Protein AF-A0A0R3SU75-F1 (afdb_monomer_lite)

Foldseek 3Di:
DEDELVVVLVVLLVLLVVCVVPWDKDKDKAWDPPDPDDDDPPDPPPDDPDFTWIKMWIDTPPDIYIYIGTPVCCVVSVVSNVCSCVVRVPPDDDDDCPDDPDPDPPPPPPPPDDPDDDD

Radius of gyration: 20.49 Å; chains: 1; bounding box: 64×45×44 Å

Organism: Hymenolepis diminuta (NCBI:txid6216)

InterPro domains:
  IPR003210 Signal recognition particle, SRP14 subunit [PF02290] (3-92)
  IPR003210 Signal recognition particle, SRP14 subunit [PTHR12013] (2-99)
  IPR009018 Signal recognition particle, SRP9/SRP14 subunit [G3DSA:3.30.720.10] (1-115)
  IPR009018 Signal recognition particle, SRP9/SRP14 subunit [SSF54762] (1-95)

pLDDT: mean 82.19, std 18.49, range [35.81, 98.0]

Sequence (119 aa):
MLLDNDAFLSKLTQFFMESKSGKSLYITMKRHDGRTKPLPKHKESRLPPGEHCCLMRAVLGKKKISTVIYQKDMNKFHQAYSTVIKGNMDGLKKRDRRSAGHTQFSVRNRNPVPSMNAP

Structure (mmCIF, N/CA/C/O backbone):
data_AF-A0A0R3SU75-F1
#
_entry.id   AF-A0A0R3SU75-F1
#
loop_
_atom_site.group_PDB
_atom_site.id
_atom_site.type_symbol
_atom_site.label_atom_id
_atom_site.label_alt_id
_atom_site.label_comp_id
_atom_site.label_asym_id
_atom_site.label_entity_id
_atom_site.label_seq_id
_atom_site.pdbx_PDB_ins_code
_atom_site.Cartn_x
_atom_site.Cartn_y
_atom_site.Cartn_z
_atom_site.occupancy
_atom_site.B_iso_or_equiv
_atom_site.auth_seq_id
_atom_site.auth_comp_id
_atom_site.auth_asym_id
_atom_site.auth_atom_id
_atom_site.pdbx_PDB_model_num
ATOM 1 N N . MET A 1 1 ? -5.918 -7.951 -6.224 1.00 90.94 1 MET A N 1
ATOM 2 C CA . MET A 1 1 ? -5.880 -7.297 -7.548 1.00 90.94 1 MET A CA 1
ATOM 3 C C . MET A 1 1 ? -4.508 -6.672 -7.736 1.00 90.94 1 MET A C 1
ATOM 5 O O . MET A 1 1 ? -4.059 -6.009 -6.807 1.00 90.94 1 MET A O 1
ATOM 9 N N . LEU A 1 2 ? -3.840 -6.937 -8.862 1.00 94.88 2 LEU A N 1
ATOM 10 C CA . LEU A 1 2 ? -2.574 -6.287 -9.218 1.00 94.88 2 LEU A CA 1
ATOM 11 C C . LEU A 1 2 ? -2.886 -4.932 -9.862 1.00 94.88 2 LEU A C 1
ATOM 13 O O . LEU A 1 2 ? -3.747 -4.874 -10.732 1.00 94.88 2 LEU A O 1
ATOM 17 N N . LEU A 1 3 ? -2.251 -3.871 -9.377 1.00 97.19 3 LEU A N 1
ATOM 18 C CA . LEU A 1 3 ? -2.472 -2.487 -9.788 1.00 97.19 3 LEU A CA 1
ATOM 19 C C . LEU A 1 3 ? -1.143 -1.840 -10.167 1.00 97.19 3 LEU A C 1
ATOM 21 O O . LEU A 1 3 ? -0.099 -2.248 -9.656 1.00 97.19 3 LEU A O 1
ATOM 25 N N . ASP A 1 4 ? -1.218 -0.788 -10.977 1.00 96.75 4 ASP A N 1
ATOM 26 C CA . ASP A 1 4 ? -0.096 0.115 -11.213 1.00 96.75 4 ASP A CA 1
ATOM 27 C C . ASP A 1 4 ? 0.247 0.918 -9.953 1.00 96.75 4 ASP A C 1
ATOM 29 O O . ASP A 1 4 ? -0.568 1.070 -9.039 1.00 96.75 4 ASP A O 1
ATOM 33 N N . ASN A 1 5 ? 1.459 1.470 -9.913 1.00 96.88 5 ASN A N 1
ATOM 34 C CA . ASN A 1 5 ? 1.999 2.172 -8.748 1.00 96.88 5 ASN A CA 1
ATOM 35 C C . ASN A 1 5 ? 1.112 3.331 -8.264 1.00 96.88 5 ASN A C 1
ATOM 37 O O . ASN A 1 5 ? 0.799 3.399 -7.074 1.00 96.88 5 ASN A O 1
ATOM 41 N N . ASP A 1 6 ? 0.663 4.198 -9.172 1.00 96.31 6 ASP A N 1
ATOM 42 C CA . ASP A 1 6 ? -0.161 5.358 -8.814 1.00 96.31 6 ASP A CA 1
ATOM 43 C C . ASP A 1 6 ? -1.565 4.922 -8.361 1.00 96.31 6 ASP A C 1
ATOM 45 O O . ASP A 1 6 ? -2.051 5.348 -7.310 1.00 96.31 6 ASP A O 1
ATOM 49 N N . ALA A 1 7 ? -2.177 3.974 -9.079 1.00 97.56 7 ALA A N 1
ATOM 50 C CA . ALA A 1 7 ? -3.472 3.399 -8.715 1.00 97.56 7 ALA A CA 1
ATOM 51 C C . ALA A 1 7 ? -3.431 2.687 -7.352 1.00 97.56 7 ALA A C 1
ATOM 53 O O . ALA A 1 7 ? -4.378 2.780 -6.562 1.00 97.56 7 ALA A O 1
ATOM 54 N N . PHE A 1 8 ? -2.325 2.001 -7.048 1.00 98.00 8 PHE A N 1
ATOM 55 C CA . PHE A 1 8 ? -2.095 1.377 -5.753 1.00 98.00 8 PHE A CA 1
ATOM 56 C C . PHE A 1 8 ? -2.056 2.421 -4.632 1.00 98.00 8 PHE A C 1
ATOM 58 O O . PHE A 1 8 ? -2.706 2.217 -3.609 1.00 98.00 8 PHE A O 1
ATOM 65 N N . LEU A 1 9 ? -1.344 3.539 -4.813 1.00 97.50 9 LEU A N 1
ATOM 66 C CA . LEU A 1 9 ? -1.255 4.603 -3.806 1.00 97.50 9 LEU A CA 1
ATOM 67 C C . LEU A 1 9 ? -2.611 5.278 -3.566 1.00 97.50 9 LEU A C 1
ATOM 69 O O . LEU A 1 9 ? -3.007 5.450 -2.413 1.00 97.50 9 LEU A O 1
ATOM 73 N N . SER A 1 10 ? -3.372 5.574 -4.624 1.00 97.31 10 SER A N 1
ATOM 74 C CA . SER A 1 10 ? -4.731 6.115 -4.486 1.00 97.31 10 SER A CA 1
ATOM 75 C C . SER A 1 10 ? -5.655 5.153 -3.735 1.00 97.31 10 SER A C 1
ATOM 77 O O . SER A 1 10 ? -6.385 5.563 -2.829 1.00 97.31 10 SER A O 1
ATOM 79 N N . LYS A 1 11 ? -5.606 3.853 -4.059 1.00 97.19 11 LYS A N 1
ATOM 80 C CA . LYS A 1 11 ? -6.384 2.829 -3.345 1.00 97.19 11 LYS A CA 1
ATOM 81 C C . LYS A 1 11 ? -5.916 2.625 -1.908 1.00 97.19 11 LYS A C 1
ATOM 83 O O . LYS A 1 11 ? -6.748 2.369 -1.041 1.00 97.19 11 LYS A O 1
ATOM 88 N N . LEU A 1 12 ? -4.621 2.766 -1.638 1.00 97.25 12 LEU A N 1
ATOM 89 C CA . LEU A 1 12 ? -4.079 2.671 -0.289 1.00 97.25 12 LEU A CA 1
ATOM 90 C C . LEU A 1 12 ? -4.630 3.790 0.605 1.00 97.25 12 LEU A C 1
ATOM 92 O O . LEU A 1 12 ? -5.058 3.509 1.721 1.00 97.25 12 LEU A O 1
ATOM 96 N N . THR A 1 13 ? -4.706 5.025 0.103 1.00 96.69 13 THR A N 1
ATOM 97 C CA . THR A 1 13 ? -5.346 6.139 0.821 1.00 96.69 13 THR A CA 1
ATOM 98 C C . THR A 1 13 ? -6.817 5.843 1.125 1.00 96.69 13 THR A C 1
ATOM 100 O O . THR A 1 13 ? -7.260 6.031 2.256 1.00 96.69 13 THR A O 1
ATOM 103 N N . GLN A 1 14 ? -7.569 5.288 0.164 1.00 95.81 14 GLN A N 1
ATOM 104 C CA . GLN A 1 14 ? -8.956 4.856 0.404 1.00 95.81 14 GLN A CA 1
ATOM 105 C C . GLN A 1 14 ? -9.041 3.784 1.504 1.00 95.81 14 GLN A C 1
ATOM 107 O O . GLN A 1 14 ? -9.912 3.853 2.368 1.00 95.81 14 GLN A O 1
ATOM 112 N N . PHE A 1 15 ? -8.117 2.818 1.523 1.00 96.69 15 PHE A N 1
ATOM 113 C CA . PHE A 1 15 ? -8.065 1.802 2.579 1.00 96.69 15 PHE A CA 1
ATOM 114 C C . PHE A 1 15 ? -7.774 2.403 3.951 1.00 96.69 15 PHE A C 1
ATOM 116 O O . PHE A 1 15 ? -8.358 1.950 4.931 1.00 96.69 15 PHE A O 1
ATOM 123 N N . PHE A 1 16 ? -6.919 3.423 4.036 1.00 95.94 16 PHE A N 1
ATOM 124 C CA . PHE A 1 16 ? -6.698 4.141 5.287 1.00 95.94 16 PHE A CA 1
ATOM 125 C C . PHE A 1 16 ? -7.968 4.837 5.777 1.00 95.94 16 PHE A C 1
ATOM 127 O O . PHE A 1 16 ? -8.335 4.661 6.938 1.00 95.94 16 PHE A O 1
ATOM 134 N N . MET A 1 17 ? -8.681 5.546 4.899 1.00 93.69 17 MET A N 1
ATOM 135 C CA . MET A 1 17 ? -9.955 6.185 5.249 1.00 93.69 17 MET A CA 1
ATOM 136 C C . MET A 1 17 ? -10.986 5.164 5.751 1.00 93.69 17 MET A C 1
ATOM 138 O O . MET A 1 17 ? -11.596 5.368 6.797 1.00 93.69 17 MET A O 1
ATOM 142 N N . GLU A 1 18 ? -11.132 4.028 5.062 1.00 94.06 18 GLU A N 1
ATOM 143 C CA . GLU A 1 18 ? -12.021 2.941 5.490 1.00 94.06 18 GLU A CA 1
ATOM 144 C C . GLU A 1 18 ? -11.550 2.258 6.789 1.00 94.06 18 GLU A C 1
ATOM 146 O O . GLU A 1 18 ? -12.373 1.798 7.577 1.00 94.06 18 GLU A O 1
ATOM 151 N N . SER A 1 19 ? -10.238 2.173 7.037 1.00 93.69 19 SER A N 1
ATOM 152 C CA . SER A 1 19 ? -9.685 1.538 8.243 1.00 93.69 19 SER A CA 1
ATOM 153 C C . SER A 1 19 ? -10.042 2.288 9.529 1.00 93.69 19 SER A C 1
ATOM 155 O O . SER A 1 19 ? -10.196 1.658 10.578 1.00 93.69 19 SER A O 1
ATOM 157 N N . LYS A 1 20 ? -10.291 3.607 9.439 1.00 90.50 20 LYS A N 1
ATOM 158 C CA . LYS A 1 20 ? -10.731 4.442 10.571 1.00 90.50 20 LYS A CA 1
ATOM 159 C C . LYS A 1 20 ? -12.063 3.974 11.173 1.00 90.50 20 LYS A C 1
ATOM 161 O O . LYS A 1 20 ? -12.327 4.258 12.334 1.00 90.50 20 LYS A O 1
ATOM 166 N N . SER A 1 21 ? -12.854 3.176 10.448 1.00 88.12 21 SER A N 1
ATOM 167 C CA . SER A 1 21 ? -14.072 2.536 10.964 1.00 88.12 21 SER A CA 1
ATOM 168 C C . SER A 1 21 ? -13.809 1.308 11.864 1.00 88.12 21 SER A C 1
ATOM 170 O O . SER A 1 21 ? -14.722 0.512 12.078 1.00 88.12 21 SER A O 1
ATOM 172 N N . GLY A 1 22 ? -12.570 1.086 12.323 1.00 88.12 22 GLY A N 1
ATOM 173 C CA . GLY A 1 22 ? -12.195 -0.007 13.234 1.00 88.12 22 GLY A CA 1
ATOM 174 C C . GLY A 1 22 ? -11.627 -1.264 12.565 1.00 88.12 22 GLY A C 1
ATOM 175 O O . GLY A 1 22 ? -11.519 -2.306 13.206 1.00 88.12 22 GLY A O 1
ATOM 176 N N . LYS A 1 23 ? -11.259 -1.207 11.280 1.00 92.19 23 LYS A N 1
ATOM 177 C CA . LYS A 1 23 ? -10.656 -2.346 10.563 1.00 92.19 23 LYS A CA 1
ATOM 178 C C . LYS A 1 23 ? -9.137 -2.227 10.550 1.00 92.19 23 LYS A C 1
ATOM 180 O O . LYS A 1 23 ? -8.600 -1.160 10.277 1.00 92.19 23 LYS A O 1
ATOM 185 N N . SER A 1 24 ? -8.434 -3.338 10.736 1.00 94.06 24 SER A N 1
ATOM 186 C CA . SER A 1 24 ? -6.974 -3.369 10.605 1.00 94.06 24 SER A CA 1
ATOM 187 C C . SER A 1 24 ? -6.545 -3.445 9.136 1.00 94.06 24 SER A C 1
ATOM 189 O O . SER A 1 24 ? -6.996 -4.317 8.386 1.00 94.06 24 SER A O 1
ATOM 191 N N . LEU A 1 25 ? -5.650 -2.539 8.738 1.00 95.69 25 LEU A N 1
ATOM 192 C CA . LEU A 1 25 ? -4.984 -2.537 7.438 1.00 95.69 25 LEU A CA 1
ATOM 193 C C . LEU A 1 25 ? -3.604 -3.194 7.568 1.00 95.69 25 LEU A C 1
ATOM 195 O O . LEU A 1 25 ? -2.763 -2.733 8.334 1.00 95.69 25 LEU A O 1
ATOM 199 N N . TYR A 1 26 ? -3.356 -4.246 6.792 1.00 96.81 26 TYR A N 1
ATOM 200 C CA . TYR A 1 26 ? -2.061 -4.926 6.740 1.00 96.81 26 TYR A CA 1
ATOM 201 C C . TYR A 1 26 ? -1.330 -4.559 5.457 1.00 96.81 26 TYR A C 1
ATOM 203 O O . TYR A 1 26 ? -1.869 -4.754 4.368 1.00 96.81 26 TYR A O 1
ATOM 211 N N . ILE A 1 27 ? -0.092 -4.084 5.576 1.00 96.75 27 ILE A N 1
ATOM 212 C CA . ILE A 1 27 ? 0.779 -3.774 4.439 1.00 96.75 27 ILE A CA 1
ATOM 213 C C . ILE A 1 27 ? 2.013 -4.670 4.529 1.00 96.75 27 ILE A C 1
ATOM 215 O O . ILE A 1 27 ? 2.632 -4.786 5.582 1.00 96.75 27 ILE A O 1
ATOM 219 N N . THR A 1 28 ? 2.372 -5.324 3.427 1.00 97.25 28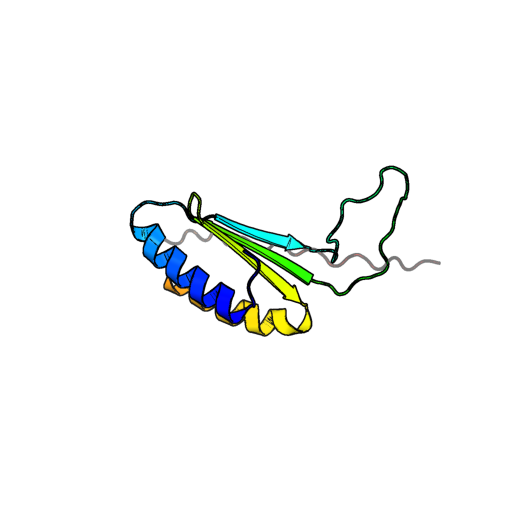 THR A N 1
ATOM 220 C CA . THR A 1 28 ? 3.571 -6.166 3.338 1.00 97.25 28 THR A CA 1
ATOM 221 C C . THR A 1 28 ? 4.379 -5.782 2.114 1.00 97.25 28 THR A C 1
ATOM 223 O O . THR A 1 28 ? 3.813 -5.590 1.041 1.00 97.25 28 THR A O 1
ATOM 226 N N . MET A 1 29 ? 5.697 -5.714 2.263 1.00 94.81 29 MET A N 1
ATOM 227 C CA . MET A 1 29 ? 6.638 -5.463 1.178 1.00 94.81 29 MET A CA 1
ATOM 228 C C . MET A 1 29 ? 7.666 -6.592 1.184 1.00 94.81 29 MET A C 1
ATOM 230 O O . MET A 1 29 ? 8.292 -6.855 2.208 1.00 94.81 29 MET A O 1
ATOM 234 N N . LYS A 1 30 ? 7.792 -7.318 0.071 1.00 93.56 30 LYS A N 1
ATOM 235 C CA . LYS A 1 30 ? 8.732 -8.441 -0.065 1.00 93.56 30 LYS A CA 1
ATOM 236 C C . LYS A 1 30 ? 9.507 -8.318 -1.368 1.00 93.56 30 LYS A C 1
ATOM 238 O O . LYS A 1 30 ? 8.939 -7.888 -2.370 1.00 93.56 30 LYS A O 1
ATOM 243 N N . ARG A 1 31 ? 10.770 -8.754 -1.374 1.00 91.38 31 ARG A N 1
ATOM 244 C CA . ARG A 1 31 ? 11.527 -8.928 -2.621 1.00 91.38 31 ARG A CA 1
ATOM 245 C C . ARG A 1 31 ? 10.746 -9.857 -3.549 1.00 91.38 31 ARG A C 1
ATOM 247 O O . ARG A 1 31 ? 10.251 -10.895 -3.109 1.00 91.38 31 ARG A O 1
ATOM 254 N N . HIS A 1 32 ? 10.625 -9.453 -4.803 1.00 89.06 32 HIS A N 1
ATOM 255 C CA . HIS A 1 32 ? 9.981 -10.218 -5.853 1.00 89.06 32 HIS A CA 1
ATOM 256 C C . HIS A 1 32 ? 11.035 -10.600 -6.889 1.00 89.06 32 HIS A C 1
ATOM 258 O O . HIS A 1 32 ? 11.942 -9.829 -7.184 1.00 89.06 32 HIS A O 1
ATOM 264 N N . ASP A 1 33 ? 10.951 -11.826 -7.382 1.00 82.69 33 ASP A N 1
ATOM 265 C CA . ASP A 1 33 ? 11.921 -12.438 -8.288 1.00 82.69 33 ASP A CA 1
ATOM 266 C C . ASP A 1 33 ? 11.369 -12.594 -9.714 1.00 82.69 33 ASP A C 1
ATOM 268 O O . ASP A 1 33 ? 11.956 -13.287 -10.540 1.00 82.69 33 ASP A O 1
ATOM 272 N N . GLY A 1 34 ? 10.230 -11.957 -10.007 1.00 79.00 34 GLY A N 1
ATOM 273 C CA . GLY A 1 34 ? 9.583 -11.988 -11.321 1.00 79.00 34 GLY A CA 1
ATOM 274 C C . GLY A 1 34 ? 8.805 -13.274 -11.606 1.00 79.00 34 GLY A C 1
ATOM 275 O O . GLY A 1 34 ? 8.214 -13.409 -12.676 1.00 79.00 34 GLY A O 1
ATOM 276 N N . ARG A 1 35 ? 8.770 -14.230 -10.669 1.00 78.69 35 ARG A N 1
ATOM 277 C CA . ARG A 1 35 ? 8.120 -15.523 -10.889 1.00 78.69 35 ARG A CA 1
ATOM 278 C C . ARG A 1 35 ? 6.598 -15.393 -10.877 1.00 78.69 35 ARG A C 1
ATOM 280 O O . ARG A 1 35 ? 5.997 -14.983 -9.889 1.00 78.69 35 ARG A O 1
ATOM 287 N N . THR A 1 36 ? 5.964 -15.853 -11.951 1.00 80.62 36 THR A N 1
ATOM 288 C CA . THR A 1 36 ? 4.500 -16.008 -12.050 1.00 80.62 36 THR A CA 1
ATOM 289 C C . THR A 1 36 ? 4.042 -17.457 -11.873 1.00 80.62 36 THR A C 1
ATOM 291 O O . THR A 1 36 ? 2.849 -17.718 -11.742 1.00 80.62 36 THR A O 1
ATOM 294 N N . LYS A 1 37 ? 4.986 -18.408 -11.848 1.00 82.00 37 LYS A N 1
ATOM 295 C CA . LYS A 1 37 ? 4.748 -19.852 -11.727 1.00 82.00 37 LYS A CA 1
ATOM 296 C C . LYS A 1 37 ? 5.581 -20.445 -10.583 1.00 82.00 37 LYS A C 1
ATOM 298 O O . LYS A 1 37 ? 6.666 -19.930 -10.299 1.00 82.00 37 LYS A O 1
ATOM 303 N N . PRO A 1 38 ? 5.097 -21.513 -9.924 1.00 81.25 38 PRO A N 1
ATOM 304 C CA . PRO A 1 38 ? 5.844 -22.193 -8.870 1.00 81.25 38 PRO A CA 1
ATOM 305 C C . PRO A 1 38 ? 7.146 -22.801 -9.408 1.00 81.25 38 PRO A C 1
ATOM 307 O O . PRO A 1 38 ? 7.224 -23.199 -10.571 1.00 81.25 38 PRO A O 1
ATOM 310 N N . LEU A 1 39 ? 8.165 -22.890 -8.548 1.00 75.94 39 LEU A N 1
ATOM 311 C CA . LEU A 1 39 ? 9.441 -23.499 -8.911 1.00 75.94 39 LEU A CA 1
ATOM 312 C C . LEU A 1 39 ? 9.305 -25.036 -8.960 1.00 75.94 39 LEU A C 1
ATOM 314 O O . LEU A 1 39 ? 8.827 -25.624 -7.986 1.00 75.94 39 LEU A O 1
ATOM 318 N N . PRO A 1 40 ? 9.725 -25.708 -10.048 1.00 80.50 40 PRO A N 1
ATOM 319 C CA . PRO A 1 40 ? 9.763 -27.167 -10.097 1.00 80.50 40 PRO A CA 1
ATOM 320 C C . PRO A 1 40 ? 10.707 -27.738 -9.030 1.00 80.50 40 PRO A C 1
ATOM 322 O O . PRO A 1 40 ? 11.821 -27.248 -8.866 1.00 80.50 40 PRO A O 1
ATOM 325 N N . LYS A 1 41 ? 10.291 -28.818 -8.354 1.00 76.81 41 LYS A N 1
ATOM 326 C CA . LYS A 1 41 ? 11.004 -29.428 -7.211 1.00 76.81 41 LYS A CA 1
ATOM 327 C C . LYS A 1 41 ? 12.442 -29.895 -7.507 1.00 76.81 41 LYS A C 1
ATOM 329 O O . LYS A 1 41 ? 13.203 -30.082 -6.570 1.00 76.81 41 LYS A O 1
ATOM 334 N N . HIS A 1 42 ? 12.808 -30.084 -8.779 1.00 66.81 42 HIS A N 1
ATOM 335 C CA . HIS A 1 42 ? 14.061 -30.736 -9.190 1.00 66.81 42 HIS A CA 1
ATOM 336 C C . HIS A 1 42 ? 15.089 -29.836 -9.887 1.00 66.81 42 HIS A C 1
ATOM 338 O O . HIS A 1 42 ? 16.112 -30.333 -10.352 1.00 66.81 42 HIS A O 1
ATOM 344 N N . LYS A 1 43 ? 14.853 -28.524 -9.981 1.00 61.09 43 LYS A N 1
ATOM 345 C CA . LYS A 1 43 ? 15.854 -27.591 -10.512 1.00 61.09 43 LYS A CA 1
ATOM 346 C C . LYS A 1 43 ? 16.250 -26.6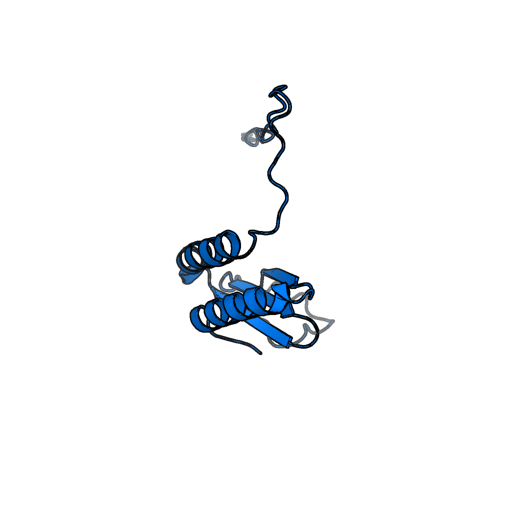12 -9.421 1.00 61.09 43 LYS A C 1
ATOM 348 O O . LYS A 1 43 ? 15.449 -25.757 -9.045 1.00 61.09 43 LYS A O 1
ATOM 353 N N . GLU A 1 44 ? 17.505 -26.685 -8.977 1.00 62.22 44 GLU A N 1
ATOM 354 C CA . GLU A 1 44 ? 18.179 -25.541 -8.365 1.00 62.22 44 GLU A CA 1
ATOM 355 C C . GLU A 1 44 ? 18.302 -24.442 -9.425 1.00 62.22 44 GLU A C 1
ATOM 357 O O . GLU A 1 44 ? 19.340 -24.243 -10.051 1.00 62.22 44 GLU A O 1
ATOM 362 N N . SER A 1 45 ? 17.210 -23.725 -9.691 1.00 59.19 45 SER A N 1
ATOM 363 C CA . SER A 1 45 ? 17.308 -22.519 -10.493 1.00 59.19 45 SER A CA 1
ATOM 364 C C . SER A 1 45 ? 17.891 -21.445 -9.578 1.00 59.19 45 SER A C 1
ATOM 366 O O . SER A 1 45 ? 17.155 -20.742 -8.872 1.00 59.19 45 SER A O 1
ATOM 368 N N . ARG A 1 46 ? 19.216 -21.288 -9.594 1.00 58.12 46 ARG A N 1
ATOM 369 C CA . ARG A 1 46 ? 19.782 -19.950 -9.420 1.00 58.12 46 ARG A CA 1
ATOM 370 C C . ARG A 1 46 ? 19.179 -19.139 -10.556 1.00 58.12 46 ARG A C 1
ATOM 372 O O . ARG A 1 46 ? 19.556 -19.313 -11.711 1.00 58.12 46 ARG A O 1
ATOM 379 N N . LEU A 1 47 ? 18.124 -18.387 -10.248 1.00 59.06 47 LEU A N 1
ATOM 380 C CA . LEU A 1 47 ? 17.555 -17.482 -11.231 1.00 59.06 47 LEU A CA 1
ATOM 381 C C . LEU A 1 47 ? 18.695 -16.578 -11.710 1.00 59.06 47 LEU A C 1
ATOM 383 O O . LEU A 1 47 ? 19.488 -16.142 -10.864 1.00 59.06 47 LEU A O 1
ATOM 387 N N . PRO A 1 48 ? 18.791 -16.291 -13.018 1.00 62.69 48 PRO A N 1
ATOM 388 C CA . PRO A 1 48 ? 19.683 -15.239 -13.481 1.00 62.69 48 PRO A CA 1
ATOM 389 C C . PRO A 1 48 ? 19.380 -13.953 -12.693 1.00 62.69 48 PRO A C 1
ATOM 391 O O . PRO A 1 48 ? 18.255 -13.824 -12.195 1.00 62.69 48 PRO A O 1
ATOM 394 N N . PRO A 1 49 ? 20.342 -13.024 -12.531 1.00 64.44 49 PRO A N 1
ATOM 395 C CA . PRO A 1 49 ? 20.109 -11.746 -11.864 1.00 64.44 49 PRO A CA 1
ATOM 396 C C . PRO A 1 49 ? 18.960 -10.996 -12.553 1.00 64.44 49 PRO A C 1
ATOM 398 O O . PRO A 1 49 ? 19.152 -10.277 -13.527 1.00 64.44 49 PRO A O 1
ATOM 401 N N . GLY A 1 50 ? 17.735 -11.250 -12.100 1.00 68.88 50 GLY A N 1
ATOM 402 C CA . GLY A 1 50 ? 16.538 -10.603 -12.602 1.00 68.88 50 GLY A CA 1
ATOM 403 C C . GLY A 1 50 ? 16.488 -9.177 -12.089 1.00 68.88 50 GLY A C 1
ATOM 404 O O . GLY A 1 50 ? 17.085 -8.856 -11.058 1.00 68.88 50 GLY A O 1
ATOM 405 N N . GLU A 1 51 ? 15.747 -8.333 -12.801 1.00 77.56 51 GLU A N 1
ATOM 406 C CA . GLU A 1 51 ? 15.521 -6.953 -12.395 1.00 77.56 51 GLU A CA 1
ATOM 407 C C . GLU A 1 51 ? 15.030 -6.913 -10.940 1.00 77.56 51 GLU A C 1
ATOM 409 O O . GLU A 1 51 ? 14.056 -7.579 -10.562 1.00 77.56 51 GLU A O 1
ATOM 414 N N . HIS A 1 52 ? 15.749 -6.175 -10.091 1.00 85.12 52 HIS A N 1
ATOM 415 C CA . HIS A 1 52 ? 15.413 -6.082 -8.680 1.00 85.12 52 HIS A CA 1
ATOM 416 C C . HIS A 1 52 ? 14.060 -5.386 -8.539 1.00 85.12 52 HIS A C 1
ATOM 418 O O . HIS A 1 52 ? 13.919 -4.187 -8.781 1.00 85.12 52 HIS A O 1
ATOM 424 N N . CYS A 1 53 ? 13.051 -6.147 -8.126 1.00 91.81 53 CYS A N 1
ATOM 425 C CA . CYS A 1 53 ? 11.722 -5.624 -7.869 1.00 91.81 53 CYS A CA 1
ATOM 426 C C . CYS A 1 53 ? 11.211 -6.059 -6.496 1.00 91.81 53 CYS A C 1
ATOM 428 O O . CYS A 1 53 ? 11.715 -6.982 -5.845 1.00 91.81 53 CYS A O 1
ATOM 430 N N . CYS A 1 54 ? 10.207 -5.338 -6.018 1.00 93.56 54 CYS A N 1
ATOM 431 C CA . CYS A 1 54 ? 9.537 -5.590 -4.754 1.00 93.56 54 CYS A CA 1
ATOM 432 C C . CYS A 1 54 ? 8.037 -5.699 -4.995 1.00 93.56 54 CYS A C 1
ATOM 434 O O . CYS A 1 54 ? 7.451 -4.900 -5.714 1.00 93.56 54 CYS A O 1
ATOM 436 N N . LEU A 1 55 ? 7.405 -6.681 -4.366 1.00 95.19 55 LEU A N 1
ATOM 437 C CA . LEU A 1 55 ? 5.962 -6.848 -4.375 1.00 95.19 55 LEU A CA 1
ATOM 438 C C . LEU A 1 55 ? 5.400 -6.283 -3.079 1.00 95.19 55 LEU A C 1
ATOM 440 O O . LEU A 1 55 ? 5.690 -6.792 -1.989 1.00 95.19 55 LEU A O 1
ATOM 444 N N . MET A 1 56 ? 4.577 -5.249 -3.215 1.00 97.25 56 MET A N 1
ATOM 445 C CA . MET A 1 56 ? 3.849 -4.658 -2.105 1.00 97.25 56 MET A CA 1
ATOM 446 C C . MET A 1 56 ? 2.393 -5.110 -2.133 1.00 97.25 56 MET A C 1
ATOM 448 O O . MET A 1 56 ? 1.770 -5.167 -3.191 1.00 97.25 56 MET A O 1
ATOM 452 N N . ARG A 1 57 ? 1.842 -5.473 -0.974 1.00 97.50 57 ARG A N 1
ATOM 453 C CA . ARG A 1 57 ? 0.445 -5.897 -0.821 1.00 97.50 57 ARG A CA 1
ATOM 454 C C . ARG A 1 57 ? -0.199 -5.151 0.331 1.00 97.50 57 ARG A C 1
ATOM 456 O O . ARG A 1 57 ? 0.413 -5.060 1.392 1.00 97.50 57 ARG A O 1
ATOM 463 N N . ALA A 1 58 ? -1.433 -4.703 0.136 1.00 97.75 58 ALA A N 1
ATOM 464 C CA . ALA A 1 58 ? -2.267 -4.130 1.181 1.00 97.75 58 ALA A CA 1
ATOM 465 C C . ALA A 1 58 ? -3.580 -4.914 1.309 1.00 97.75 58 ALA A C 1
ATOM 467 O O . ALA A 1 58 ? -4.211 -5.274 0.307 1.00 97.75 58 ALA A O 1
ATOM 468 N N . VAL A 1 59 ? -3.975 -5.201 2.548 1.00 97.62 59 VAL A N 1
ATOM 469 C CA . VAL A 1 59 ? -5.142 -6.021 2.883 1.00 97.62 59 VAL A CA 1
ATOM 470 C C . VAL A 1 59 ? -5.981 -5.322 3.942 1.00 97.62 59 VAL A C 1
ATOM 472 O O . VAL A 1 59 ? -5.503 -5.077 5.047 1.00 97.62 59 VAL A O 1
ATOM 475 N N . LEU A 1 60 ? -7.244 -5.061 3.612 1.00 96.38 60 LEU A N 1
ATOM 476 C CA . LEU A 1 60 ? -8.255 -4.537 4.526 1.00 96.38 60 LEU A CA 1
ATOM 477 C C . LEU A 1 60 ? -9.393 -5.559 4.630 1.00 96.38 60 LEU A C 1
ATOM 479 O O . LEU A 1 60 ? -10.306 -5.595 3.798 1.00 96.38 60 LEU A O 1
ATOM 483 N N . GLY A 1 61 ? -9.305 -6.449 5.619 1.00 92.94 61 GLY A N 1
ATOM 484 C CA . GLY A 1 61 ? -10.216 -7.588 5.757 1.00 92.94 61 GLY A CA 1
ATOM 485 C C . GLY A 1 61 ? -10.232 -8.465 4.498 1.00 92.94 61 GLY A C 1
ATOM 486 O O . GLY A 1 61 ? -9.255 -9.142 4.182 1.00 92.94 61 GLY A O 1
ATOM 487 N N . LYS A 1 62 ? -11.346 -8.445 3.756 1.00 92.25 62 LYS A N 1
ATOM 488 C CA . LYS A 1 62 ? -11.520 -9.221 2.514 1.00 92.25 62 LYS A CA 1
ATOM 489 C C . LYS A 1 62 ? -10.937 -8.530 1.270 1.00 92.25 62 LYS A C 1
ATOM 491 O O . LYS A 1 62 ? -10.644 -9.209 0.288 1.00 92.25 62 LYS A O 1
ATOM 496 N N . LYS A 1 63 ? -10.751 -7.202 1.290 1.00 95.44 63 LYS A N 1
ATOM 497 C CA . LYS A 1 63 ? -10.242 -6.429 0.144 1.00 95.44 63 LYS A CA 1
ATOM 498 C C . LYS A 1 63 ? -8.715 -6.545 0.066 1.00 95.44 63 LYS A C 1
ATOM 500 O O . LYS A 1 63 ? -8.030 -6.321 1.062 1.00 95.44 63 LYS A O 1
ATOM 505 N N . LYS A 1 64 ? -8.176 -6.887 -1.112 1.00 97.44 64 LYS A N 1
ATOM 506 C CA . LYS A 1 64 ? -6.733 -7.116 -1.329 1.00 97.44 64 LYS A CA 1
ATOM 507 C C . LYS A 1 64 ? -6.235 -6.443 -2.607 1.00 97.44 64 LYS A C 1
ATOM 509 O O . LYS A 1 64 ? -6.691 -6.778 -3.706 1.00 97.44 64 LYS A O 1
ATOM 514 N N . ILE A 1 65 ? -5.239 -5.573 -2.471 1.00 98.00 65 ILE A N 1
ATOM 515 C CA . ILE A 1 65 ? -4.528 -4.934 -3.586 1.00 98.00 65 ILE A CA 1
ATOM 516 C C . ILE A 1 65 ? -3.033 -5.244 -3.509 1.00 98.00 65 ILE A C 1
ATOM 518 O O . ILE A 1 65 ? -2.490 -5.497 -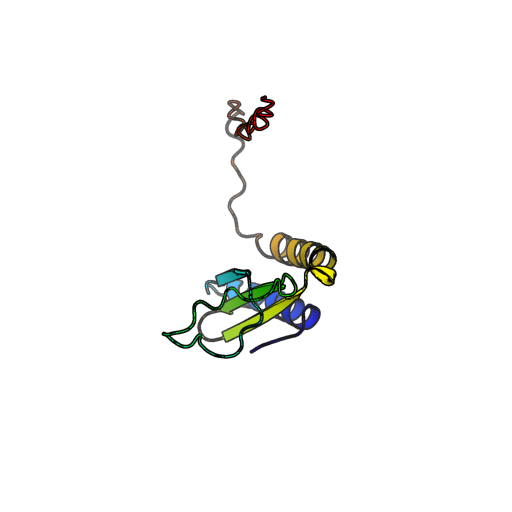2.433 1.00 98.00 65 ILE A O 1
ATOM 522 N N . SER A 1 66 ? -2.364 -5.243 -4.652 1.00 97.62 66 SER A N 1
ATOM 523 C CA . SER A 1 66 ? -0.926 -5.468 -4.755 1.00 97.62 66 SER A CA 1
ATOM 524 C C . SER A 1 66 ? -0.332 -4.673 -5.910 1.00 97.62 66 SER A C 1
ATOM 526 O O . SER A 1 66 ? -1.035 -4.438 -6.884 1.00 97.62 66 SER A O 1
ATOM 528 N N . THR A 1 67 ? 0.945 -4.313 -5.822 1.00 97.50 67 THR A N 1
ATOM 529 C CA . THR A 1 67 ? 1.724 -3.709 -6.915 1.00 97.50 67 THR A CA 1
ATOM 530 C C . THR A 1 67 ? 3.136 -4.300 -6.955 1.00 97.50 67 THR A C 1
ATOM 532 O O . THR A 1 67 ? 3.670 -4.703 -5.916 1.00 97.50 67 THR A O 1
ATOM 535 N N . VAL A 1 68 ? 3.735 -4.358 -8.145 1.00 95.50 68 VAL A N 1
ATOM 536 C CA . VAL A 1 68 ? 5.152 -4.684 -8.343 1.00 95.50 68 VAL A CA 1
ATOM 537 C C . VAL A 1 68 ? 5.907 -3.388 -8.617 1.00 95.50 68 VAL A C 1
ATOM 539 O O . VAL A 1 68 ? 5.612 -2.675 -9.569 1.00 95.50 68 VAL A O 1
ATOM 542 N N . ILE A 1 69 ? 6.902 -3.102 -7.785 1.00 95.38 69 ILE A N 1
ATOM 543 C CA . ILE A 1 69 ? 7.719 -1.892 -7.847 1.00 9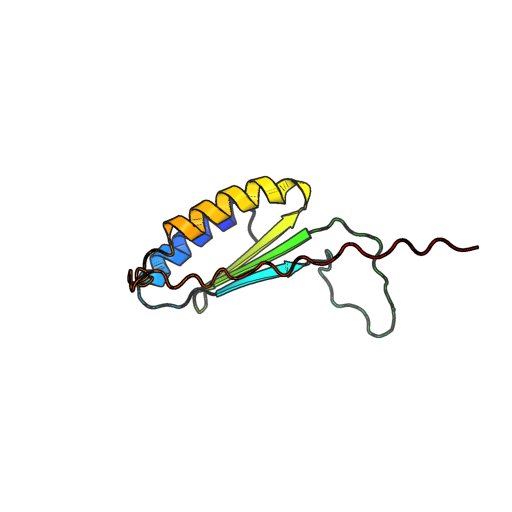5.38 69 ILE A CA 1
ATOM 544 C C . ILE A 1 69 ? 9.098 -2.289 -8.358 1.00 95.38 69 ILE A C 1
ATOM 546 O O . ILE A 1 69 ? 9.796 -3.082 -7.720 1.00 95.38 69 ILE A O 1
ATOM 550 N N . TYR A 1 70 ? 9.486 -1.737 -9.500 1.00 93.75 70 TYR A N 1
ATOM 551 C CA . TYR A 1 70 ? 10.816 -1.914 -10.073 1.00 93.75 70 TYR A CA 1
ATOM 552 C C . TYR A 1 70 ? 11.813 -0.944 -9.439 1.00 93.75 70 TYR A C 1
ATOM 554 O O . TYR A 1 70 ? 11.440 0.140 -8.988 1.00 93.75 70 TYR A O 1
ATOM 562 N N . GLN A 1 71 ? 13.096 -1.311 -9.433 1.00 92.38 71 GLN A N 1
ATOM 563 C CA . GLN A 1 71 ? 14.168 -0.479 -8.878 1.00 92.38 71 GLN A CA 1
ATOM 564 C C . GLN A 1 71 ? 14.181 0.944 -9.459 1.00 92.38 71 GLN A C 1
ATOM 566 O O . GLN A 1 71 ? 14.371 1.899 -8.708 1.00 92.38 71 GLN A O 1
ATOM 571 N N . LYS A 1 72 ? 13.916 1.090 -10.764 1.00 93.62 72 LYS A N 1
ATOM 572 C CA . LYS A 1 72 ? 13.865 2.385 -11.466 1.00 93.62 72 LYS A CA 1
ATOM 573 C C . LYS A 1 72 ? 12.840 3.367 -10.881 1.00 93.62 72 LYS A C 1
ATOM 575 O O . LYS A 1 72 ? 13.117 4.558 -10.787 1.00 93.62 72 LYS A O 1
ATOM 580 N N . ASP A 1 73 ? 11.699 2.862 -10.414 1.00 94.12 73 ASP A N 1
ATOM 581 C CA . ASP A 1 73 ? 10.585 3.681 -9.916 1.00 94.12 73 ASP A CA 1
ATOM 582 C C . ASP A 1 73 ? 10.556 3.765 -8.381 1.00 94.12 73 ASP A C 1
ATOM 584 O O . ASP A 1 73 ? 9.756 4.507 -7.807 1.00 94.12 73 ASP A O 1
ATOM 588 N N . MET A 1 74 ? 11.436 3.022 -7.698 1.00 92.75 74 MET A N 1
ATOM 589 C CA . MET A 1 74 ? 11.420 2.858 -6.243 1.00 92.75 74 MET A CA 1
ATOM 590 C C . MET A 1 74 ? 11.545 4.188 -5.497 1.00 92.75 74 MET A C 1
ATOM 592 O O . MET A 1 74 ? 10.828 4.412 -4.526 1.00 92.75 74 MET A O 1
ATOM 596 N N . ASN A 1 75 ? 12.417 5.090 -5.953 1.00 94.88 75 ASN A N 1
ATOM 597 C CA . ASN A 1 75 ? 12.637 6.376 -5.284 1.00 94.88 75 ASN A CA 1
ATOM 598 C C . ASN A 1 75 ? 11.383 7.260 -5.334 1.00 94.88 75 ASN A C 1
ATOM 600 O O . ASN A 1 75 ? 10.956 7.788 -4.305 1.00 94.88 75 ASN A O 1
ATOM 604 N N . LYS A 1 76 ? 10.755 7.365 -6.513 1.00 96.06 76 LYS A N 1
ATOM 605 C CA . LYS A 1 76 ? 9.505 8.116 -6.705 1.00 96.06 76 LYS A CA 1
ATOM 606 C C . LYS A 1 76 ? 8.376 7.497 -5.883 1.00 96.06 76 LYS A C 1
ATOM 608 O O . LYS A 1 76 ? 7.676 8.198 -5.152 1.00 96.06 76 LYS A O 1
ATOM 613 N N . PHE A 1 77 ? 8.243 6.174 -5.956 1.00 96.75 77 PHE A N 1
ATOM 614 C CA . PHE A 1 77 ? 7.232 5.438 -5.209 1.00 96.75 77 PHE A CA 1
ATOM 615 C C . PHE A 1 77 ? 7.395 5.621 -3.696 1.00 96.75 77 PHE A C 1
ATOM 617 O O . PHE A 1 77 ? 6.418 5.872 -2.996 1.00 96.75 77 PHE A O 1
ATOM 624 N N . HIS A 1 78 ? 8.625 5.546 -3.185 1.00 95.38 78 HIS A N 1
ATOM 625 C CA . HIS A 1 78 ? 8.921 5.667 -1.761 1.00 95.38 78 HIS A CA 1
ATOM 626 C C . HIS A 1 78 ? 8.561 7.045 -1.192 1.00 95.38 78 HIS A C 1
ATOM 628 O O . HIS A 1 78 ? 8.011 7.124 -0.090 1.00 95.38 78 HIS A O 1
ATOM 634 N N . GLN A 1 79 ? 8.828 8.124 -1.936 1.00 97.00 79 GLN A N 1
ATOM 635 C CA . GLN A 1 79 ? 8.447 9.480 -1.530 1.00 97.00 79 GLN A CA 1
ATOM 636 C C . GLN A 1 79 ? 6.923 9.615 -1.418 1.00 97.00 79 GLN A C 1
ATOM 638 O O . GLN A 1 79 ? 6.415 10.019 -0.371 1.00 97.00 79 GLN A O 1
ATOM 643 N N . ALA A 1 80 ? 6.189 9.197 -2.453 1.00 97.50 80 ALA A N 1
ATOM 644 C CA . ALA A 1 80 ? 4.730 9.257 -2.458 1.00 97.50 80 ALA A CA 1
ATOM 645 C C . ALA A 1 80 ? 4.108 8.350 -1.379 1.00 97.50 80 ALA A C 1
ATOM 647 O O . ALA A 1 80 ? 3.230 8.776 -0.628 1.00 97.50 80 ALA A O 1
ATOM 648 N N . TYR A 1 81 ? 4.619 7.125 -1.230 1.00 97.44 81 TYR A N 1
ATOM 649 C CA . TYR A 1 81 ? 4.208 6.186 -0.187 1.00 97.44 81 TYR A CA 1
ATOM 650 C C . TYR A 1 81 ? 4.428 6.752 1.222 1.00 97.44 81 TYR A C 1
ATOM 652 O O . TYR A 1 81 ? 3.538 6.665 2.067 1.00 97.44 81 TYR A O 1
ATOM 660 N N . SER A 1 82 ? 5.578 7.382 1.473 1.00 96.88 82 SER A N 1
ATOM 661 C CA . SER A 1 82 ? 5.881 8.004 2.767 1.00 96.88 82 SER A CA 1
ATOM 662 C C . SER A 1 82 ? 4.881 9.101 3.126 1.00 96.88 82 SER A C 1
ATOM 664 O O . SER A 1 82 ? 4.458 9.183 4.279 1.00 96.88 82 SER A O 1
ATOM 666 N N . THR A 1 83 ? 4.473 9.916 2.152 1.00 96.81 83 THR A N 1
ATOM 667 C CA . THR A 1 83 ? 3.437 10.942 2.340 1.00 96.81 83 THR A CA 1
ATOM 668 C C . THR A 1 83 ? 2.088 10.317 2.688 1.00 96.81 83 THR A C 1
ATOM 670 O O . THR A 1 83 ? 1.450 10.755 3.645 1.00 96.81 83 THR A O 1
ATOM 673 N N . VAL A 1 84 ? 1.684 9.249 1.989 1.00 96.31 84 VAL A N 1
ATOM 674 C CA . VAL A 1 84 ? 0.434 8.523 2.285 1.00 96.31 84 VAL A CA 1
ATOM 675 C C . VAL A 1 84 ? 0.445 7.969 3.710 1.00 96.31 84 VAL A C 1
ATOM 677 O O . VAL A 1 84 ? -0.510 8.184 4.451 1.00 96.31 84 VAL A O 1
ATOM 680 N N . ILE A 1 85 ? 1.524 7.301 4.123 1.00 95.12 85 ILE A N 1
ATOM 681 C CA . ILE A 1 85 ? 1.635 6.724 5.469 1.00 95.12 85 ILE A CA 1
ATOM 682 C C . ILE A 1 85 ? 1.586 7.811 6.546 1.00 95.12 85 ILE A C 1
ATOM 684 O O . ILE A 1 85 ? 0.776 7.726 7.467 1.00 95.12 85 ILE A O 1
ATOM 688 N N . LYS A 1 86 ? 2.417 8.851 6.420 1.00 94.00 86 LYS A N 1
ATOM 689 C CA . LYS A 1 86 ? 2.490 9.936 7.411 1.00 94.00 86 LYS A CA 1
ATOM 690 C C . LYS A 1 86 ? 1.172 10.701 7.533 1.00 94.00 86 LYS A C 1
ATOM 692 O O . LYS 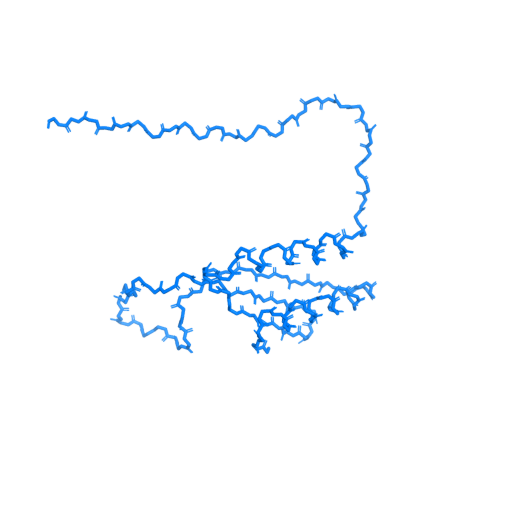A 1 86 ? 0.802 11.068 8.640 1.00 94.00 86 LYS A O 1
ATOM 697 N N . GLY A 1 87 ? 0.470 10.921 6.421 1.00 94.50 87 GLY A N 1
ATOM 698 C CA . GLY A 1 87 ? -0.807 11.635 6.412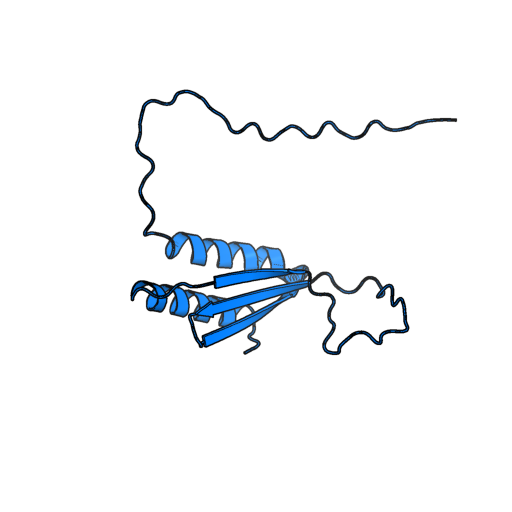 1.00 94.50 87 GLY A CA 1
ATOM 699 C C . GLY A 1 87 ? -1.978 10.843 7.000 1.00 94.50 87 GLY A C 1
ATOM 700 O O . GLY A 1 87 ? -2.958 11.447 7.419 1.00 94.50 87 GLY A O 1
ATOM 701 N N . ASN A 1 88 ? -1.894 9.508 7.042 1.00 94.44 88 ASN A N 1
ATOM 702 C CA . ASN A 1 88 ? -3.012 8.653 7.453 1.00 94.44 88 ASN A CA 1
ATOM 703 C C . ASN A 1 88 ? -2.802 7.896 8.777 1.00 94.44 88 ASN A C 1
ATOM 705 O O . ASN A 1 88 ? -3.776 7.421 9.355 1.00 94.44 88 ASN A O 1
ATOM 709 N N . MET A 1 89 ? -1.564 7.756 9.265 1.00 91.19 89 MET A N 1
ATOM 710 C CA . MET A 1 89 ? -1.250 7.122 10.557 1.00 91.19 89 MET A CA 1
ATOM 711 C C . MET A 1 89 ? -1.188 8.151 11.699 1.00 91.19 89 MET A C 1
ATOM 713 O O . MET A 1 89 ? -0.204 8.243 12.429 1.00 91.19 89 MET A O 1
ATOM 717 N N . ASP A 1 90 ? -2.253 8.936 11.841 1.00 90.00 90 ASP A N 1
ATOM 718 C CA . ASP A 1 90 ? -2.390 10.056 12.780 1.00 90.00 90 ASP A CA 1
ATOM 719 C C . ASP A 1 90 ? -2.947 9.655 14.161 1.00 90.00 90 ASP A C 1
ATOM 721 O O . ASP A 1 90 ? -2.773 10.381 15.137 1.00 90.00 90 ASP A O 1
ATOM 725 N N . GLY A 1 91 ? -3.568 8.479 14.277 1.00 87.81 91 GLY A N 1
ATOM 726 C CA . GLY A 1 91 ? -4.247 8.006 15.495 1.00 87.81 91 GLY A CA 1
ATOM 727 C C . GLY A 1 91 ? -3.352 7.469 16.624 1.00 87.81 91 GLY A C 1
ATOM 728 O O . GLY A 1 91 ? -3.849 6.779 17.514 1.00 87.81 91 GLY A O 1
ATOM 729 N N . LEU A 1 92 ? -2.040 7.718 16.595 1.00 88.81 92 LEU A N 1
ATOM 730 C CA . LEU A 1 92 ? -1.106 7.233 17.619 1.00 88.81 92 LEU A CA 1
ATOM 731 C C . LEU A 1 92 ? -1.009 8.212 18.797 1.00 88.81 92 LEU A C 1
ATOM 733 O O . LEU A 1 92 ? -1.036 9.431 18.620 1.00 88.81 92 LEU A O 1
ATOM 737 N N . LYS A 1 93 ? -0.840 7.683 20.018 1.00 91.00 93 LYS A N 1
ATOM 738 C CA . LYS A 1 93 ? -0.591 8.521 21.201 1.00 91.00 93 LYS A CA 1
ATOM 739 C C . LYS A 1 93 ? 0.669 9.356 20.983 1.00 91.00 93 LYS A C 1
ATOM 741 O O . LYS A 1 93 ? 1.721 8.829 20.615 1.00 91.00 93 LYS A O 1
ATOM 746 N N . LYS A 1 94 ? 0.570 10.657 21.258 1.00 88.06 94 LYS A N 1
ATOM 747 C CA . LYS A 1 94 ? 1.744 11.530 21.306 1.00 88.06 94 LYS A CA 1
ATOM 748 C C . LYS A 1 94 ? 2.676 11.023 22.404 1.00 88.06 94 LYS A C 1
ATOM 750 O O . LYS A 1 94 ? 2.223 10.609 23.467 1.00 88.06 94 LYS A O 1
ATOM 755 N N . ARG A 1 95 ? 3.982 11.044 22.137 1.00 85.06 95 ARG A N 1
ATOM 756 C CA . ARG A 1 95 ? 4.986 10.709 23.147 1.00 85.06 95 ARG A CA 1
ATOM 757 C C . ARG A 1 95 ? 4.896 11.732 24.279 1.00 85.06 95 ARG A C 1
ATOM 759 O O . ARG A 1 95 ? 5.134 12.916 24.038 1.00 85.06 95 ARG A O 1
ATOM 766 N N . ASP A 1 96 ? 4.590 11.272 25.490 1.00 81.44 96 ASP A N 1
ATOM 767 C CA . ASP A 1 96 ? 4.661 12.114 26.682 1.00 81.44 96 ASP A CA 1
ATOM 768 C C . ASP A 1 96 ? 6.086 12.646 26.838 1.00 81.44 96 ASP A C 1
ATOM 770 O O . ASP A 1 96 ? 7.063 11.888 26.818 1.00 81.44 96 ASP A O 1
ATOM 774 N N . ARG A 1 97 ? 6.212 13.962 27.024 1.00 72.75 97 ARG A N 1
ATOM 775 C CA . ARG A 1 97 ? 7.468 14.597 27.430 1.00 72.75 97 ARG A CA 1
ATOM 776 C C . ARG A 1 97 ? 7.713 14.328 28.919 1.00 72.75 97 ARG A C 1
ATOM 778 O O . ARG A 1 97 ? 7.775 15.258 29.711 1.00 72.75 97 ARG A O 1
ATOM 785 N N . ARG A 1 98 ? 7.848 13.061 29.324 1.00 61.25 98 ARG A N 1
ATOM 786 C CA . ARG A 1 98 ? 8.591 12.774 30.556 1.00 61.25 98 ARG A CA 1
ATOM 787 C C . ARG A 1 98 ? 10.052 13.058 30.241 1.00 61.25 98 ARG A C 1
ATOM 789 O O . ARG A 1 98 ? 10.542 12.623 29.199 1.00 61.25 98 ARG A O 1
ATOM 796 N N . SER A 1 99 ? 10.657 13.881 31.087 1.00 48.31 99 SER A N 1
ATOM 797 C CA . SER A 1 99 ? 12.005 14.437 31.011 1.00 48.31 99 SER A CA 1
ATOM 798 C C . SER A 1 99 ? 12.962 13.546 30.232 1.00 48.31 99 SER A C 1
ATOM 800 O O . SER A 1 99 ? 13.070 12.353 30.507 1.00 48.31 99 SER A O 1
ATOM 802 N N . ALA A 1 100 ? 13.631 14.133 29.242 1.00 50.53 100 ALA A N 1
ATOM 803 C CA . ALA A 1 100 ? 14.632 13.480 28.420 1.00 50.53 100 ALA A CA 1
ATOM 804 C C . ALA A 1 100 ? 15.811 12.979 29.278 1.00 50.53 100 ALA A C 1
ATOM 806 O O . ALA A 1 100 ? 16.861 13.607 29.341 1.00 50.53 100 ALA A O 1
ATOM 807 N N . GLY A 1 101 ? 15.647 11.818 29.910 1.00 46.09 101 GLY A N 1
ATOM 808 C CA . GLY A 1 101 ? 16.745 10.903 30.163 1.00 46.09 101 GLY A CA 1
ATOM 809 C C . GLY A 1 101 ? 17.207 10.404 28.802 1.00 46.09 101 GLY A C 1
ATOM 810 O O . GLY A 1 101 ? 16.458 9.760 28.067 1.00 46.09 101 GLY A O 1
ATOM 811 N N . HIS A 1 102 ? 18.405 10.815 28.419 1.00 47.66 102 HIS A N 1
ATOM 812 C CA . HIS A 1 102 ? 19.016 10.546 27.133 1.00 47.66 102 HIS A CA 1
ATOM 813 C C . HIS A 1 102 ? 19.259 9.041 26.952 1.00 47.66 102 HIS A C 1
ATOM 815 O O . HIS A 1 102 ? 20.319 8.528 27.283 1.00 47.66 102 HIS A O 1
ATOM 821 N N . THR A 1 103 ? 18.291 8.312 26.405 1.00 41.41 103 THR A N 1
ATOM 822 C CA . THR A 1 103 ? 18.572 7.033 25.747 1.00 41.41 103 THR A CA 1
ATOM 823 C C . THR A 1 103 ? 18.473 7.280 24.254 1.00 41.41 103 THR A C 1
ATOM 825 O O . THR A 1 103 ? 17.424 7.098 23.632 1.00 41.41 103 THR A O 1
ATOM 828 N N . GLN A 1 104 ? 19.573 7.770 23.677 1.00 38.53 104 GLN A N 1
ATOM 829 C CA . GLN A 1 104 ? 19.786 7.593 22.250 1.00 38.53 104 GLN A CA 1
ATOM 830 C C . GLN A 1 104 ? 19.724 6.092 21.982 1.00 38.53 104 GLN A C 1
ATOM 832 O O . GLN A 1 104 ? 20.477 5.321 22.576 1.00 38.53 104 GLN A O 1
ATOM 837 N N . PHE A 1 105 ? 18.846 5.665 21.081 1.00 41.16 105 PHE A N 1
ATOM 838 C CA . PHE A 1 105 ? 19.117 4.428 20.368 1.00 41.16 105 PHE A CA 1
ATOM 839 C C . PHE A 1 105 ? 20.381 4.701 19.562 1.00 41.16 105 PHE A C 1
ATOM 841 O O . PHE A 1 105 ? 20.317 5.357 18.523 1.00 41.16 105 PHE A O 1
ATOM 848 N N . SER A 1 106 ? 21.537 4.274 20.079 1.00 35.81 106 SER A N 1
ATOM 849 C CA . SER A 1 106 ? 22.739 4.277 19.267 1.00 35.81 106 SER A CA 1
ATOM 850 C C . SER A 1 106 ? 22.450 3.351 18.093 1.00 35.81 106 SER A C 1
ATOM 852 O O . SER A 1 106 ? 22.120 2.170 18.241 1.00 35.81 106 SER A O 1
ATOM 854 N N . VAL A 1 107 ? 22.502 3.914 16.892 1.00 49.66 107 VAL A N 1
ATOM 855 C CA . VAL A 1 107 ? 22.775 3.108 15.715 1.00 49.66 107 VAL A CA 1
ATOM 856 C C . VAL A 1 107 ? 24.102 2.439 16.048 1.00 49.66 107 VAL A C 1
ATOM 858 O O . VAL A 1 107 ? 25.118 3.124 16.140 1.00 49.66 107 VAL A O 1
ATOM 861 N N . ARG A 1 108 ? 24.092 1.130 16.340 1.00 41.94 108 ARG A N 1
ATOM 862 C CA . ARG A 1 108 ? 25.332 0.362 16.475 1.00 41.94 108 ARG A CA 1
ATOM 863 C C . ARG A 1 108 ? 26.124 0.624 15.204 1.00 41.94 108 ARG A C 1
ATOM 865 O O . ARG A 1 108 ? 25.733 0.161 14.131 1.00 41.94 108 ARG A O 1
ATOM 872 N N . ASN A 1 109 ? 27.189 1.404 15.349 1.00 45.44 109 ASN A N 1
ATOM 873 C CA . ASN A 1 109 ? 28.191 1.620 14.332 1.00 45.44 109 ASN A CA 1
ATOM 874 C C . ASN A 1 109 ? 28.658 0.222 13.921 1.00 45.44 109 ASN A C 1
ATOM 876 O O . ASN A 1 109 ? 29.271 -0.488 14.720 1.00 45.44 109 ASN A O 1
ATOM 880 N N . ARG A 1 110 ? 28.258 -0.250 12.736 1.00 51.97 110 ARG A N 1
ATOM 881 C CA . ARG A 1 110 ? 28.863 -1.461 12.191 1.00 51.97 110 ARG A CA 1
ATOM 882 C C . ARG A 1 110 ? 30.275 -1.036 11.839 1.00 51.97 110 ARG A C 1
ATOM 884 O O . ARG A 1 110 ? 30.449 -0.266 10.899 1.00 51.97 110 ARG A O 1
ATOM 891 N N . ASN A 1 111 ? 31.244 -1.473 12.638 1.00 46.34 111 ASN A N 1
ATOM 892 C CA . ASN A 1 111 ? 32.651 -1.299 12.310 1.00 46.34 111 ASN A CA 1
ATOM 893 C C . ASN A 1 111 ? 32.859 -1.728 10.846 1.00 46.34 111 ASN A C 1
ATOM 895 O O . ASN A 1 111 ? 32.318 -2.771 10.452 1.00 46.34 111 ASN A O 1
ATOM 899 N N . PRO A 1 112 ? 33.579 -0.942 10.028 1.00 56.78 112 PRO A N 1
ATOM 900 C CA . PRO A 1 112 ? 33.925 -1.374 8.685 1.00 56.78 112 PRO A CA 1
ATOM 901 C C . PRO A 1 112 ? 34.707 -2.689 8.772 1.00 56.78 112 PRO A C 1
ATOM 903 O O . PRO A 1 112 ? 35.525 -2.887 9.671 1.00 56.78 112 PRO A O 1
ATOM 906 N N . VAL A 1 113 ? 34.388 -3.611 7.863 1.00 62.16 113 VAL A N 1
ATOM 907 C CA . VAL A 1 113 ? 35.036 -4.922 7.753 1.00 62.16 113 VAL A CA 1
ATOM 908 C C . VAL A 1 113 ? 36.545 -4.696 7.588 1.00 62.16 113 VAL A C 1
ATOM 910 O O . VAL A 1 113 ? 36.920 -3.902 6.722 1.00 62.16 113 VAL A O 1
ATOM 913 N N . PRO A 1 114 ? 37.418 -5.341 8.382 1.00 48.12 114 PRO A N 1
ATOM 914 C CA . PRO A 1 114 ? 38.855 -5.231 8.178 1.00 48.12 114 PRO A CA 1
ATOM 915 C C . PRO A 1 114 ? 39.206 -5.755 6.785 1.00 48.12 114 PRO A C 1
ATOM 917 O O . PRO A 1 114 ? 38.841 -6.877 6.432 1.00 48.12 114 PRO A O 1
ATOM 920 N N . SER A 1 115 ? 39.906 -4.938 6.000 1.00 62.38 115 SER A N 1
ATOM 921 C CA . SER A 1 115 ? 40.542 -5.369 4.758 1.00 62.38 115 SER A CA 1
ATOM 922 C C . SER A 1 115 ? 41.545 -6.468 5.096 1.00 62.38 115 SER A C 1
ATOM 924 O O . SER A 1 115 ? 42.611 -6.180 5.640 1.00 62.38 115 SER A O 1
ATOM 926 N N . MET A 1 116 ? 41.208 -7.726 4.809 1.00 57.12 116 MET A N 1
ATOM 927 C CA . MET A 1 116 ? 42.204 -8.793 4.760 1.00 57.12 116 MET A CA 1
ATOM 928 C C . MET A 1 116 ? 43.080 -8.546 3.534 1.00 57.12 116 MET A C 1
ATOM 930 O O . MET A 1 116 ? 42.754 -8.967 2.430 1.00 57.12 116 MET A O 1
ATOM 934 N N . ASN A 1 117 ? 44.185 -7.836 3.743 1.00 53.25 117 ASN A N 1
ATOM 935 C CA . ASN A 1 117 ? 45.360 -7.996 2.904 1.00 53.25 117 ASN A CA 1
ATOM 936 C C . ASN A 1 117 ? 46.167 -9.164 3.465 1.00 53.25 117 ASN A C 1
ATOM 938 O O . ASN A 1 117 ? 46.581 -9.088 4.621 1.00 53.25 117 ASN A O 1
ATOM 942 N N . ALA A 1 118 ? 46.372 -10.201 2.654 1.00 44.69 118 ALA A N 1
ATOM 943 C CA . ALA A 1 118 ? 47.590 -11.017 2.595 1.00 44.69 118 ALA A CA 1
ATOM 944 C C . ALA A 1 118 ? 47.386 -12.205 1.633 1.00 44.69 118 ALA A C 1
ATOM 946 O O . ALA A 1 118 ? 46.245 -12.656 1.486 1.00 44.69 118 ALA A O 1
ATOM 947 N N . PRO A 1 119 ? 48.458 -12.824 1.111 1.00 59.47 119 PRO A N 1
ATOM 948 C CA . PRO A 1 119 ? 49.843 -12.360 0.967 1.00 59.47 119 PRO A CA 1
ATOM 949 C C . PRO A 1 119 ? 50.190 -11.912 -0.465 1.00 59.47 119 PRO A C 1
ATOM 951 O O . PRO A 1 119 ? 49.487 -12.319 -1.417 1.00 59.47 119 PRO A O 1
#

Secondary structure (DSSP, 8-state):
-B--HHHHHHHHHHHHHHHTTTPPEEEEEEEE---SSPPPTT----------EEEEEEEETTEEEEEEEEGGGHHHHHHHHHHHHHHH---SPPPP--------------PPPP-----